Protein AF-A0A420NKG1-F1 (afdb_monomer_lite)

Secondary structure (DSSP, 8-state):
-------HHHHHHHHHHHHTS---HHHHHHHHT--HHHHHHHHHHHHHHHHHHHHHHSPPHHHHGGG--

Foldseek 3Di:
DDPPDADVVLLVQLLCCVPPVVDDLVVSCVVSVHDSVSNVVVVVVVVVVVVVVVVVPDDPPVVVVVVPD

Organism: Fusarium oxysporum (NCBI:txid5507)

Radius of gyration: 18.58 Å; chains: 1; bounding box: 48×19×47 Å

Structure (mmCIF, N/CA/C/O backbone):
data_AF-A0A420NKG1-F1
#
_entry.id   AF-A0A420NKG1-F1
#
loop_
_atom_site.group_PDB
_atom_site.id
_atom_site.type_symbol
_atom_site.label_atom_id
_atom_site.label_alt_id
_atom_site.label_comp_id
_atom_site.label_asym_id
_atom_site.label_entity_id
_atom_site.label_seq_id
_atom_site.pdbx_PDB_ins_code
_atom_site.Cartn_x
_atom_site.Cartn_y
_atom_site.Cartn_z
_atom_site.occupancy
_atom_site.B_iso_or_equiv
_atom_site.auth_seq_id
_atom_site.auth_comp_id
_atom_site.auth_asym_id
_atom_site.auth_atom_id
_atom_site.pdbx_PDB_model_num
ATOM 1 N N . MET A 1 1 ? 12.907 10.476 -16.892 1.00 46.97 1 MET A N 1
ATOM 2 C CA . MET A 1 1 ? 12.165 9.591 -15.963 1.00 46.97 1 MET A CA 1
ATOM 3 C C . MET A 1 1 ? 11.546 8.461 -16.768 1.00 46.97 1 MET A C 1
ATOM 5 O O . MET A 1 1 ? 10.746 8.742 -17.650 1.00 46.97 1 MET A O 1
ATOM 9 N N . VAL A 1 2 ? 11.930 7.210 -16.508 1.00 46.84 2 VAL A N 1
ATOM 10 C CA . VAL A 1 2 ? 11.270 6.041 -17.110 1.00 46.84 2 VAL A CA 1
ATOM 11 C C . VAL A 1 2 ? 9.882 5.923 -16.481 1.00 46.84 2 VAL A C 1
ATOM 13 O O . VAL A 1 2 ? 9.773 5.661 -15.285 1.00 46.84 2 VAL A O 1
ATOM 16 N N . ARG A 1 3 ? 8.816 6.143 -17.259 1.00 55.72 3 ARG A N 1
ATOM 17 C CA . ARG A 1 3 ? 7.470 5.728 -16.850 1.00 55.72 3 ARG A CA 1
ATOM 18 C C . ARG A 1 3 ? 7.430 4.208 -16.958 1.00 55.72 3 ARG A C 1
ATOM 20 O O . ARG A 1 3 ? 7.248 3.674 -18.046 1.00 55.72 3 ARG A O 1
ATOM 27 N N . ARG A 1 4 ? 7.663 3.509 -15.845 1.00 60.75 4 ARG A N 1
ATOM 28 C CA . ARG A 1 4 ? 7.239 2.111 -15.739 1.00 60.75 4 ARG A CA 1
ATOM 29 C C . ARG A 1 4 ? 5.714 2.137 -15.756 1.00 60.75 4 ARG A C 1
ATOM 31 O O . ARG A 1 4 ? 5.110 2.744 -14.874 1.00 60.75 4 ARG A O 1
ATOM 38 N N . ASN A 1 5 ? 5.118 1.587 -16.810 1.00 77.62 5 ASN A N 1
ATOM 39 C CA . ASN A 1 5 ? 3.680 1.365 -16.851 1.00 77.62 5 ASN A CA 1
ATOM 40 C C . ASN A 1 5 ? 3.402 0.216 -15.884 1.00 77.62 5 ASN A C 1
ATOM 42 O O . ASN A 1 5 ? 3.856 -0.897 -16.129 1.00 77.62 5 ASN A O 1
ATOM 46 N N . TYR A 1 6 ? 2.744 0.516 -14.772 1.00 83.50 6 TYR A N 1
ATOM 47 C CA . TYR A 1 6 ? 2.226 -0.482 -13.848 1.00 83.50 6 TYR A CA 1
ATOM 48 C C . TYR A 1 6 ? 0.726 -0.640 -14.093 1.00 83.50 6 TYR A C 1
ATOM 50 O O . TYR A 1 6 ? 0.045 0.336 -14.428 1.00 83.50 6 TYR A O 1
ATOM 58 N N . ALA A 1 7 ? 0.229 -1.863 -13.963 1.00 91.19 7 ALA A N 1
ATOM 59 C CA . ALA A 1 7 ? -1.184 -2.174 -14.096 1.00 91.19 7 ALA A CA 1
ATOM 60 C C . ALA A 1 7 ? -1.912 -1.998 -12.756 1.00 91.19 7 ALA A C 1
ATOM 62 O O . ALA A 1 7 ? -1.298 -1.937 -11.690 1.00 91.19 7 ALA A O 1
ATOM 63 N N . GLU A 1 8 ? -3.245 -1.946 -12.799 1.00 92.62 8 GLU A N 1
ATOM 64 C CA . GLU A 1 8 ? -4.060 -1.997 -11.577 1.00 92.62 8 GLU A CA 1
ATOM 65 C C . GLU A 1 8 ? -3.810 -3.285 -10.780 1.00 92.62 8 GLU A C 1
ATOM 67 O O . GLU A 1 8 ? -3.829 -3.230 -9.555 1.00 92.62 8 GLU A O 1
ATOM 72 N N . ASP A 1 9 ? -3.491 -4.402 -11.443 1.00 95.50 9 ASP A N 1
ATOM 73 C CA . ASP A 1 9 ? -3.141 -5.665 -10.777 1.00 95.50 9 ASP A CA 1
ATOM 74 C C . ASP A 1 9 ? -1.875 -5.526 -9.919 1.00 95.50 9 ASP A C 1
ATOM 76 O O . ASP A 1 9 ? -1.834 -6.010 -8.788 1.00 95.50 9 ASP A O 1
ATOM 80 N N . ASP A 1 10 ? -0.870 -4.782 -10.395 1.00 95.62 10 ASP A N 1
ATOM 81 C CA . ASP A 1 10 ? 0.342 -4.504 -9.618 1.00 95.62 10 ASP A CA 1
ATOM 82 C C . ASP A 1 10 ? 0.021 -3.651 -8.383 1.00 95.62 10 ASP A C 1
ATOM 84 O O . ASP A 1 10 ? 0.592 -3.848 -7.308 1.00 95.62 10 ASP A O 1
ATOM 88 N N . VAL A 1 11 ? -0.915 -2.704 -8.522 1.00 95.31 11 VAL A N 1
ATOM 89 C CA . VAL A 1 11 ? -1.389 -1.870 -7.408 1.00 95.31 11 VAL A CA 1
ATOM 90 C C . VAL A 1 11 ? -2.182 -2.711 -6.411 1.00 95.31 11 VAL A C 1
ATOM 92 O O . VAL A 1 11 ? -1.981 -2.556 -5.207 1.00 95.31 11 VAL A O 1
ATOM 95 N N . ALA A 1 12 ? -3.051 -3.607 -6.882 1.00 96.50 12 ALA A 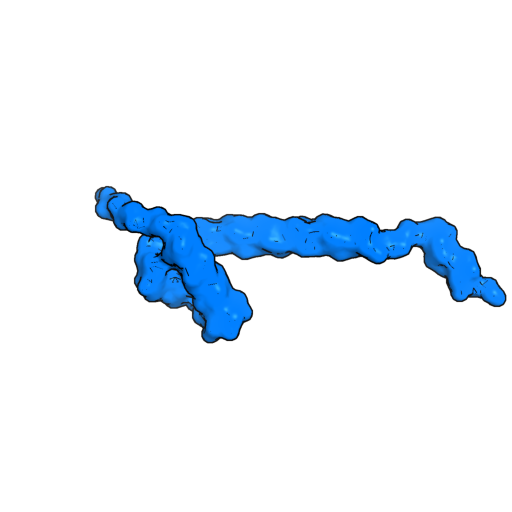N 1
ATOM 96 C CA . ALA A 1 12 ? -3.835 -4.503 -6.038 1.00 96.50 12 ALA A CA 1
ATOM 97 C C . ALA A 1 12 ? -2.930 -5.450 -5.238 1.00 96.50 12 ALA A C 1
ATOM 99 O O . ALA A 1 12 ? -3.073 -5.562 -4.020 1.00 96.50 12 ALA A O 1
ATOM 100 N N . GLU A 1 13 ? -1.936 -6.050 -5.891 1.00 97.88 13 GLU A N 1
ATOM 101 C CA . GLU A 1 13 ? -0.945 -6.893 -5.225 1.00 97.88 13 GLU A CA 1
ATOM 102 C C . GLU A 1 13 ? -0.076 -6.110 -4.234 1.00 97.88 13 GLU A C 1
ATOM 104 O O . GLU A 1 13 ? 0.276 -6.642 -3.181 1.00 97.88 13 GLU A O 1
ATOM 109 N N . ALA A 1 14 ? 0.255 -4.848 -4.527 1.00 97.50 14 ALA A N 1
ATOM 110 C CA . ALA A 1 14 ? 1.001 -3.995 -3.603 1.00 97.50 14 ALA A CA 1
ATOM 111 C C . ALA A 1 14 ? 0.168 -3.593 -2.373 1.00 97.50 14 ALA A C 1
ATOM 113 O O . ALA A 1 14 ? 0.695 -3.502 -1.261 1.00 97.50 14 ALA A O 1
ATOM 114 N N . LEU A 1 15 ? -1.138 -3.371 -2.551 1.00 97.62 15 LEU A N 1
ATOM 115 C CA . LEU A 1 15 ? -2.064 -3.147 -1.442 1.00 97.62 15 LEU A CA 1
ATOM 116 C C . LEU A 1 15 ? -2.166 -4.396 -0.567 1.00 97.62 15 LEU A C 1
ATOM 118 O O . LEU A 1 15 ? -1.981 -4.277 0.639 1.00 97.62 15 LEU A O 1
ATOM 122 N N 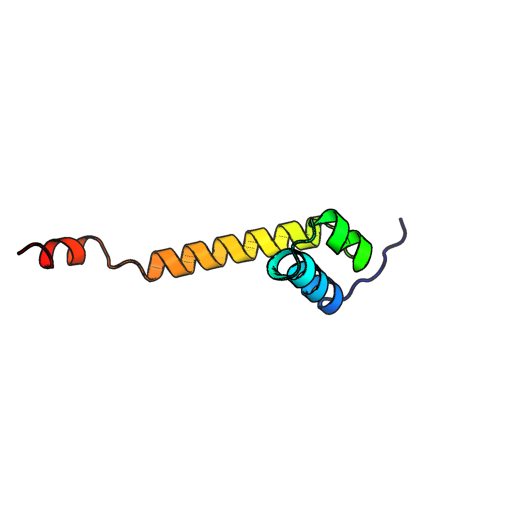. PHE A 1 16 ? -2.345 -5.577 -1.166 1.00 97.38 16 PHE A N 1
ATOM 123 C CA . PHE A 1 16 ? -2.392 -6.850 -0.440 1.00 97.38 16 PHE A CA 1
ATOM 124 C C . PHE A 1 16 ? -1.073 -7.159 0.287 1.00 97.38 16 PHE A C 1
ATOM 126 O O . PHE A 1 16 ? -1.066 -7.594 1.437 1.00 97.38 16 PHE A O 1
ATOM 133 N N . ASP A 1 17 ? 0.072 -6.874 -0.344 1.00 98.25 17 ASP A N 1
ATOM 134 C CA . ASP A 1 17 ? 1.379 -6.955 0.313 1.00 98.25 17 ASP A CA 1
ATOM 135 C C . ASP A 1 17 ? 1.443 -6.062 1.570 1.00 98.25 17 ASP A C 1
ATOM 137 O O . ASP A 1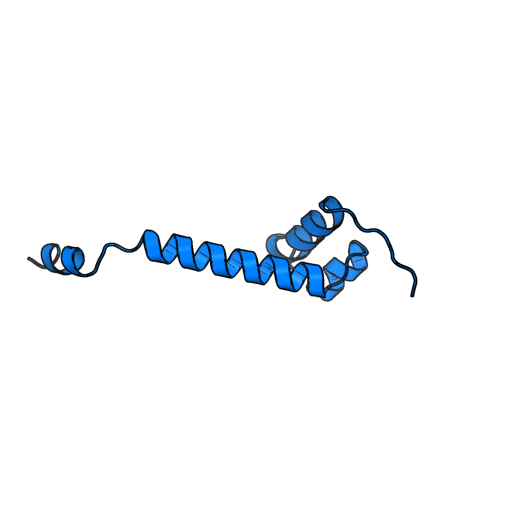 17 ? 2.036 -6.459 2.573 1.00 98.25 17 ASP A O 1
ATOM 141 N N . THR A 1 18 ? 0.805 -4.887 1.533 1.00 97.56 18 THR A N 1
ATOM 142 C CA . THR A 1 18 ? 0.772 -3.937 2.656 1.00 97.56 18 THR A CA 1
ATOM 143 C C . THR A 1 18 ? -0.209 -4.360 3.756 1.00 97.56 18 THR A C 1
ATOM 145 O O . THR A 1 18 ? 0.128 -4.288 4.934 1.00 97.56 18 THR A O 1
ATOM 148 N N . THR A 1 19 ? -1.428 -4.782 3.401 1.00 95.00 19 THR A N 1
ATOM 149 C CA . THR A 1 19 ? -2.512 -5.044 4.367 1.00 95.00 19 THR A CA 1
ATOM 150 C C . THR A 1 19 ? -2.475 -6.444 4.958 1.00 95.00 19 THR A C 1
ATOM 152 O O . THR A 1 19 ? -2.724 -6.601 6.149 1.00 95.00 19 THR A O 1
ATOM 155 N N . ASP A 1 20 ? -2.148 -7.449 4.147 1.00 97.31 20 ASP A N 1
ATOM 156 C CA . ASP A 1 20 ? -2.279 -8.859 4.523 1.00 97.31 20 ASP A CA 1
ATOM 157 C C . ASP A 1 20 ? -0.922 -9.508 4.793 1.00 97.31 20 ASP A C 1
ATOM 159 O O . ASP A 1 20 ? -0.806 -10.391 5.641 1.00 97.31 20 ASP A O 1
ATOM 163 N N . ARG A 1 21 ? 0.128 -9.064 4.090 1.00 96.44 21 ARG A N 1
ATOM 164 C CA . ARG A 1 21 ? 1.493 -9.596 4.255 1.00 96.44 21 ARG A CA 1
ATOM 165 C C . ARG A 1 21 ? 2.392 -8.704 5.121 1.00 96.44 21 ARG A C 1
ATOM 167 O O . ARG A 1 21 ? 3.523 -9.090 5.399 1.00 96.44 21 ARG A O 1
ATOM 174 N N . GLY A 1 22 ? 1.894 -7.546 5.563 1.00 96.75 22 GLY A N 1
ATOM 175 C CA . GLY A 1 22 ? 2.556 -6.674 6.537 1.00 96.75 22 GLY A CA 1
ATOM 176 C C . GLY A 1 22 ? 3.788 -5.923 6.025 1.00 96.75 22 GLY A C 1
ATOM 177 O O . GLY A 1 22 ? 4.569 -5.429 6.836 1.00 96.75 22 GLY A O 1
ATOM 178 N N . LEU A 1 23 ? 3.989 -5.831 4.706 1.00 98.25 23 LEU A N 1
ATOM 179 C CA . LEU A 1 23 ? 5.076 -5.030 4.141 1.00 98.25 23 LEU A CA 1
ATOM 180 C C . LEU A 1 23 ? 4.802 -3.540 4.368 1.00 98.25 23 LEU A C 1
ATOM 182 O O . LEU A 1 23 ? 3.659 -3.081 4.332 1.00 98.25 23 LEU A O 1
ATOM 186 N N . SER A 1 24 ? 5.861 -2.744 4.511 1.00 98.06 24 SER A N 1
ATOM 187 C CA . SER A 1 24 ? 5.708 -1.296 4.396 1.00 98.06 24 SER A CA 1
ATOM 188 C C . SER A 1 24 ? 5.298 -0.916 2.968 1.00 98.06 24 SER A C 1
ATOM 190 O O . SER A 1 24 ? 5.639 -1.590 1.992 1.00 98.06 24 SER A O 1
ATOM 192 N N . GLN A 1 25 ? 4.627 0.229 2.811 1.00 97.88 25 GLN A N 1
ATOM 193 C CA . GLN A 1 25 ? 4.237 0.722 1.483 1.00 97.88 25 GLN A CA 1
ATOM 194 C C . GLN A 1 25 ? 5.447 0.905 0.549 1.00 97.88 25 GLN A C 1
ATOM 196 O O . GLN A 1 25 ? 5.314 0.758 -0.662 1.00 97.88 25 GLN A O 1
ATOM 201 N N . ASN A 1 26 ? 6.629 1.212 1.097 1.00 98.00 26 ASN A N 1
ATOM 202 C CA . ASN A 1 26 ? 7.867 1.340 0.327 1.00 98.00 26 ASN A CA 1
ATOM 203 C C . ASN A 1 26 ? 8.371 -0.011 -0.189 1.00 98.00 26 ASN A C 1
ATOM 205 O O . ASN A 1 26 ? 8.823 -0.094 -1.330 1.00 98.00 26 ASN A O 1
ATOM 209 N N . GLU A 1 27 ? 8.308 -1.057 0.634 1.00 98.31 27 GLU A N 1
ATOM 210 C CA . GLU A 1 27 ? 8.709 -2.411 0.241 1.00 98.31 27 GLU A CA 1
ATOM 211 C C . GLU A 1 27 ? 7.737 -2.988 -0.788 1.00 98.31 27 GLU A C 1
ATOM 213 O O . GLU A 1 27 ? 8.169 -3.503 -1.819 1.00 98.31 27 GLU A O 1
ATOM 218 N N . ALA A 1 28 ? 6.430 -2.828 -0.567 1.00 98.06 28 ALA A N 1
ATOM 219 C CA . ALA A 1 28 ? 5.403 -3.252 -1.515 1.00 98.06 28 ALA A CA 1
ATOM 220 C C . ALA A 1 28 ? 5.529 -2.518 -2.864 1.00 98.06 28 ALA A C 1
ATOM 222 O O . ALA A 1 28 ? 5.488 -3.146 -3.924 1.00 98.06 28 ALA A O 1
ATOM 223 N N . ALA A 1 29 ? 5.767 -1.201 -2.832 1.00 96.88 29 ALA A N 1
ATOM 224 C CA . ALA A 1 29 ? 6.005 -0.385 -4.022 1.00 96.88 29 ALA A CA 1
ATOM 225 C C . ALA A 1 29 ? 7.203 -0.878 -4.840 1.00 96.88 29 ALA A C 1
ATOM 227 O O . ALA A 1 29 ? 7.103 -1.065 -6.053 1.00 96.88 29 ALA A O 1
ATOM 228 N N . GLN A 1 30 ? 8.330 -1.130 -4.174 1.00 96.62 30 GLN A N 1
ATOM 229 C CA . GLN A 1 30 ? 9.533 -1.638 -4.830 1.00 96.62 30 GLN A CA 1
ATOM 230 C C . GLN A 1 30 ? 9.316 -3.035 -5.410 1.00 96.62 30 GLN A C 1
ATOM 232 O O . GLN A 1 30 ? 9.655 -3.269 -6.569 1.00 96.62 30 GLN A O 1
ATOM 237 N N . LYS A 1 31 ? 8.700 -3.935 -4.635 1.00 96.56 31 LYS A N 1
ATOM 238 C CA . LYS A 1 31 ? 8.421 -5.319 -5.035 1.00 96.56 31 LYS A CA 1
ATOM 239 C C . LYS A 1 31 ? 7.527 -5.403 -6.273 1.00 96.56 31 LYS A C 1
ATOM 241 O O . LYS A 1 31 ? 7.755 -6.260 -7.121 1.00 96.56 31 LYS A O 1
ATOM 246 N N . ARG A 1 32 ? 6.521 -4.529 -6.381 1.00 95.50 32 ARG A N 1
ATOM 247 C CA . ARG A 1 32 ? 5.539 -4.530 -7.483 1.00 95.50 32 ARG A CA 1
ATOM 248 C C . ARG A 1 32 ? 5.824 -3.518 -8.583 1.00 95.50 32 ARG A C 1
ATOM 250 O O . ARG A 1 32 ? 5.101 -3.459 -9.565 1.00 95.50 32 ARG A O 1
ATOM 257 N N . GLY A 1 33 ? 6.873 -2.712 -8.438 1.00 95.06 33 GLY A N 1
ATOM 258 C CA . GLY A 1 33 ? 7.210 -1.686 -9.422 1.00 95.06 33 GLY A CA 1
ATOM 259 C C . GLY A 1 33 ? 6.168 -0.567 -9.532 1.00 95.06 33 GLY A C 1
ATOM 260 O O . GLY A 1 33 ? 6.121 0.108 -10.561 1.00 95.06 33 GLY A O 1
ATOM 261 N N . VAL A 1 34 ? 5.370 -0.343 -8.482 1.00 95.62 34 VAL A N 1
ATOM 262 C CA . VAL A 1 34 ? 4.359 0.723 -8.422 1.00 95.62 34 VAL A CA 1
ATOM 263 C C . VAL A 1 34 ? 4.873 1.919 -7.612 1.00 95.62 34 VAL A C 1
ATOM 265 O O . VAL A 1 34 ? 5.672 1.747 -6.693 1.00 95.62 34 VAL A O 1
ATOM 268 N N . PRO A 1 35 ? 4.427 3.156 -7.883 1.00 95.69 35 PRO A N 1
ATOM 269 C CA . PRO A 1 35 ? 4.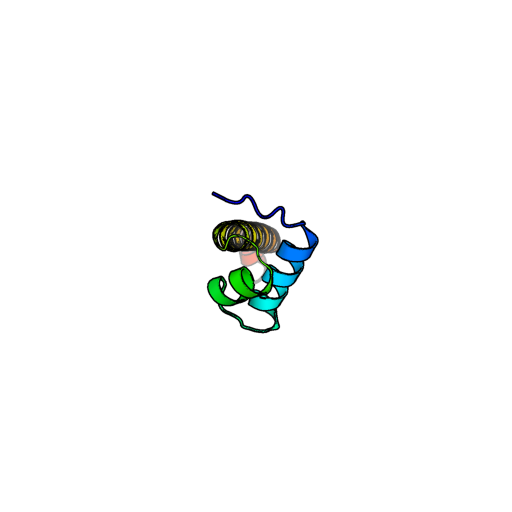744 4.296 -7.036 1.00 95.69 35 PRO A CA 1
ATOM 270 C C . PRO A 1 35 ? 4.104 4.155 -5.653 1.00 95.69 35 PRO A C 1
ATOM 272 O O . PRO A 1 35 ? 2.898 3.935 -5.536 1.00 95.69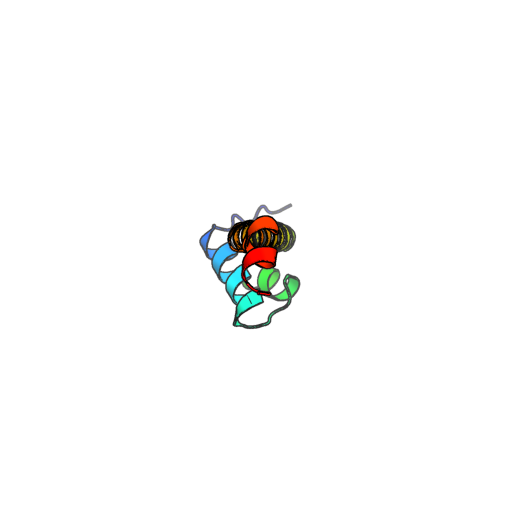 35 PRO A O 1
ATOM 275 N N . GLN A 1 36 ? 4.882 4.380 -4.594 1.00 96.81 36 GLN A N 1
ATOM 276 C CA . GLN A 1 36 ? 4.369 4.314 -3.223 1.00 96.81 36 GLN A CA 1
ATOM 277 C C . GLN A 1 36 ? 3.205 5.292 -2.979 1.00 96.81 36 GLN A C 1
ATOM 279 O O . GLN A 1 36 ? 2.245 4.948 -2.290 1.00 96.81 36 GLN A O 1
ATOM 284 N N . TRP A 1 37 ? 3.224 6.479 -3.596 1.00 95.06 37 TRP A N 1
ATOM 285 C CA . TRP A 1 37 ? 2.132 7.446 -3.451 1.00 95.06 37 TRP A CA 1
ATOM 286 C C . TRP A 1 37 ? 0.798 6.925 -4.012 1.00 95.06 37 TRP A C 1
ATOM 288 O O . TRP A 1 37 ? -0.260 7.329 -3.529 1.00 95.06 37 TRP A O 1
ATOM 298 N N . THR A 1 38 ? 0.826 6.015 -4.995 1.00 94.50 38 THR A N 1
ATOM 299 C CA . THR A 1 38 ? -0.375 5.348 -5.520 1.00 94.50 38 THR A CA 1
ATOM 300 C C . THR A 1 38 ? -0.998 4.456 -4.447 1.00 94.50 38 THR A C 1
ATOM 302 O O . THR A 1 38 ? -2.206 4.531 -4.221 1.00 94.50 38 THR A O 1
ATOM 305 N N . ILE A 1 39 ? -0.174 3.685 -3.727 1.00 96.38 39 ILE A N 1
ATOM 306 C CA . ILE A 1 39 ? -0.600 2.840 -2.599 1.00 96.38 39 ILE A CA 1
ATOM 307 C C . ILE A 1 39 ? -1.179 3.714 -1.481 1.00 96.38 39 ILE A C 1
ATOM 309 O O . ILE A 1 39 ? -2.294 3.476 -1.022 1.00 96.38 39 ILE A O 1
ATOM 313 N N . SER A 1 40 ? -0.462 4.776 -1.098 1.00 97.06 40 SER A N 1
ATOM 314 C CA . SER A 1 40 ? -0.890 5.718 -0.057 1.00 97.06 40 SER A CA 1
ATOM 315 C C . SER A 1 40 ? -2.282 6.298 -0.340 1.00 97.06 40 SER A C 1
ATOM 317 O O . SER A 1 40 ? -3.176 6.189 0.498 1.00 97.06 40 SER A O 1
ATOM 319 N N . ARG A 1 41 ? -2.517 6.823 -1.554 1.00 95.94 41 ARG A N 1
ATOM 320 C CA . ARG A 1 41 ? -3.829 7.373 -1.941 1.00 95.94 41 ARG A CA 1
ATOM 321 C C . ARG A 1 41 ? -4.948 6.337 -1.875 1.00 95.94 41 ARG A C 1
ATOM 323 O O . ARG A 1 41 ? -6.050 6.666 -1.438 1.00 95.94 41 ARG A O 1
ATOM 330 N N . ARG A 1 42 ? -4.686 5.103 -2.318 1.00 95.12 42 ARG A N 1
ATOM 331 C CA . ARG A 1 42 ? -5.680 4.019 -2.314 1.00 95.12 42 ARG A CA 1
ATOM 332 C C . ARG A 1 42 ? -6.054 3.615 -0.888 1.00 95.12 42 ARG A C 1
ATOM 334 O O . ARG A 1 42 ? -7.244 3.575 -0.583 1.00 95.12 42 ARG A O 1
ATOM 341 N N . LEU A 1 43 ? -5.067 3.436 -0.008 1.00 94.25 43 LEU A N 1
ATOM 342 C CA . LEU A 1 43 ? -5.303 3.112 1.402 1.00 94.25 43 LEU A CA 1
ATOM 343 C C . LEU A 1 43 ? -6.064 4.225 2.130 1.00 94.25 43 LEU A C 1
ATOM 345 O O . LEU A 1 43 ? -7.027 3.939 2.840 1.00 94.25 43 LEU A O 1
ATOM 349 N N . SER A 1 44 ? -5.707 5.495 1.911 1.00 93.56 44 SER A N 1
ATOM 350 C CA . SER A 1 44 ? -6.457 6.625 2.479 1.00 93.56 44 SER A CA 1
ATOM 351 C C . SER A 1 44 ? -7.906 6.664 1.983 1.00 93.56 44 SER A C 1
ATOM 353 O O . SER A 1 44 ? -8.825 6.901 2.766 1.00 93.56 44 SER A O 1
ATOM 355 N N . GLY A 1 45 ? -8.135 6.380 0.697 1.00 91.00 45 GLY A N 1
ATOM 356 C CA . GLY A 1 45 ? -9.483 6.267 0.139 1.00 91.00 45 GLY A CA 1
ATOM 357 C C . GLY A 1 45 ? -10.290 5.114 0.749 1.00 91.00 45 GLY A C 1
ATOM 358 O O . GLY A 1 45 ? -11.472 5.283 1.051 1.00 91.00 45 GLY A O 1
ATOM 359 N N . GLN A 1 46 ? -9.659 3.958 0.979 1.00 84.50 46 GLN A N 1
ATOM 360 C CA . GLN A 1 46 ? -10.291 2.814 1.646 1.00 84.50 46 GLN A CA 1
ATOM 361 C C . GLN A 1 46 ? -10.661 3.135 3.097 1.00 84.50 46 GLN A C 1
ATOM 363 O O . GLN A 1 46 ? -11.788 2.854 3.503 1.00 84.50 46 GLN A O 1
ATOM 368 N N . ALA A 1 47 ? -9.763 3.774 3.852 1.00 79.56 47 ALA A N 1
ATOM 369 C CA . ALA A 1 47 ? -10.041 4.215 5.217 1.00 79.56 47 ALA A CA 1
ATOM 370 C C . ALA A 1 47 ? -11.249 5.166 5.262 1.00 79.56 47 ALA A C 1
ATOM 372 O O . ALA A 1 47 ? -12.209 4.902 5.983 1.00 79.56 47 ALA A O 1
ATOM 373 N N . SER A 1 48 ? -11.273 6.187 4.398 1.00 83.38 48 SER A N 1
ATOM 374 C CA . SER A 1 48 ? -12.397 7.129 4.303 1.00 83.38 48 SER A CA 1
ATOM 375 C C . SER A 1 48 ? -13.727 6.442 3.959 1.00 83.38 48 SER A C 1
ATOM 377 O O . SER A 1 48 ? -14.778 6.763 4.520 1.00 83.38 48 SER A O 1
ATOM 379 N N . ARG A 1 49 ? -13.711 5.453 3.054 1.00 83.56 49 ARG A N 1
ATOM 380 C CA . ARG A 1 49 ? -14.910 4.667 2.728 1.00 83.56 49 ARG A CA 1
ATOM 381 C C . ARG A 1 49 ? -15.390 3.850 3.929 1.00 83.56 49 ARG A C 1
ATOM 383 O O . ARG A 1 49 ? -16.593 3.817 4.186 1.00 83.56 49 ARG A O 1
ATOM 390 N N . ASN A 1 50 ? -14.473 3.220 4.657 1.00 77.31 50 ASN A N 1
ATOM 391 C CA . ASN A 1 50 ? -14.798 2.420 5.835 1.00 77.31 50 ASN A CA 1
ATOM 392 C C . ASN A 1 50 ? -15.371 3.286 6.964 1.00 77.31 50 ASN A C 1
ATOM 394 O O . ASN A 1 50 ? -16.379 2.910 7.556 1.00 77.31 50 ASN A O 1
ATOM 398 N N . GLU A 1 51 ? -14.803 4.469 7.208 1.00 78.69 51 GLU A N 1
ATOM 399 C CA . GLU A 1 51 ? -15.327 5.448 8.171 1.00 78.69 51 GLU A CA 1
ATOM 400 C C . GLU A 1 51 ? -16.760 5.865 7.837 1.00 78.69 51 GLU A C 1
ATOM 402 O O . GLU A 1 51 ? -17.626 5.880 8.714 1.00 78.69 51 GLU A O 1
ATOM 407 N N . ARG A 1 52 ? -17.045 6.141 6.556 1.00 77.12 52 ARG A N 1
ATOM 408 C CA . ARG A 1 52 ? -18.411 6.439 6.110 1.00 77.12 52 ARG A CA 1
ATOM 409 C C . ARG A 1 52 ? -19.343 5.269 6.387 1.00 77.12 52 ARG A C 1
ATOM 411 O O . ARG A 1 52 ? -20.400 5.489 6.963 1.00 77.12 52 ARG A O 1
ATOM 418 N N . ILE A 1 53 ? -18.978 4.044 6.014 1.00 76.00 53 ILE A N 1
ATOM 419 C CA . ILE A 1 53 ? -19.829 2.864 6.242 1.00 76.00 53 ILE A CA 1
ATOM 420 C C . ILE A 1 53 ? -20.116 2.684 7.740 1.00 76.00 53 ILE A C 1
ATOM 422 O O . ILE A 1 53 ? -21.276 2.545 8.118 1.00 76.00 53 ILE A O 1
ATOM 426 N N . GLN A 1 54 ? -19.092 2.779 8.590 1.00 71.75 54 GLN A N 1
ATOM 427 C CA . GLN A 1 54 ? -19.236 2.700 10.047 1.00 71.75 54 GLN A CA 1
ATOM 428 C C . GLN A 1 54 ? -20.168 3.787 10.599 1.00 71.75 54 GLN A C 1
ATOM 430 O O . GLN A 1 54 ? -21.036 3.506 11.422 1.00 71.75 54 GLN A O 1
ATOM 435 N N . ALA A 1 55 ? -20.047 5.028 10.120 1.00 74.12 55 ALA A N 1
ATOM 436 C CA . ALA A 1 55 ? -20.916 6.122 10.547 1.00 74.12 55 ALA A CA 1
ATOM 437 C C . ALA A 1 55 ? -22.398 5.887 10.198 1.00 74.12 55 ALA A C 1
ATOM 439 O O . ALA A 1 55 ? -23.261 6.271 10.979 1.00 74.12 55 ALA A O 1
ATOM 440 N N . HIS A 1 56 ? -22.697 5.232 9.071 1.00 73.00 56 HIS A N 1
ATOM 441 C CA . HIS A 1 56 ? -24.077 4.918 8.667 1.00 73.00 56 HIS A CA 1
ATOM 442 C C . HIS A 1 56 ? -24.649 3.679 9.375 1.00 73.00 56 HIS A C 1
ATOM 444 O O . HIS A 1 56 ? -25.861 3.494 9.375 1.00 73.00 56 HIS A O 1
ATOM 450 N N . GLN A 1 57 ? -23.801 2.833 9.968 1.00 71.56 57 GLN A N 1
ATOM 451 C CA . GLN A 1 57 ? -24.230 1.680 10.769 1.00 71.56 57 GLN A CA 1
ATOM 452 C C . GLN A 1 57 ? -24.490 2.032 12.238 1.00 71.56 57 GLN A C 1
ATOM 454 O O . GLN A 1 57 ? -25.086 1.236 12.963 1.00 71.56 57 GLN A O 1
ATOM 459 N N . ARG A 1 58 ? -24.062 3.213 12.701 1.00 72.12 58 ARG A N 1
ATOM 460 C CA . ARG A 1 58 ? -24.389 3.680 14.049 1.00 72.12 58 ARG A CA 1
ATOM 461 C C . ARG A 1 58 ? -25.870 4.036 14.120 1.00 72.12 58 ARG A C 1
ATOM 463 O O . ARG A 1 58 ? -26.363 4.832 13.324 1.00 72.12 58 ARG A O 1
ATOM 470 N N . ILE A 1 59 ? -26.557 3.453 15.098 1.00 68.06 59 ILE A N 1
ATOM 471 C CA . ILE A 1 59 ? -27.933 3.806 15.439 1.00 68.06 59 ILE A CA 1
ATOM 472 C C . ILE A 1 59 ? -27.969 5.325 15.717 1.00 68.06 59 ILE A C 1
ATOM 474 O O . ILE A 1 59 ? -27.104 5.827 16.443 1.00 68.06 59 ILE A O 1
ATOM 478 N N . PRO A 1 60 ? -28.901 6.092 15.125 1.00 64.19 60 PRO A N 1
ATOM 479 C CA . PRO A 1 60 ? -29.011 7.517 15.410 1.00 64.19 60 PRO A CA 1
ATOM 480 C C . PRO A 1 60 ? -29.267 7.728 16.906 1.00 64.19 60 PRO A C 1
ATOM 482 O O . PRO A 1 60 ? -30.056 7.001 17.504 1.00 64.19 60 PRO A O 1
ATOM 485 N N . LYS A 1 61 ? -28.624 8.740 17.508 1.00 60.38 61 LYS A N 1
ATOM 486 C CA . LYS A 1 61 ? -28.685 9.031 18.958 1.00 60.38 61 LYS A CA 1
ATOM 487 C C . LYS A 1 61 ? -30.108 9.055 19.538 1.00 60.38 61 LYS A C 1
ATOM 489 O O . LYS A 1 61 ? -30.292 8.726 20.701 1.00 60.38 61 LYS A O 1
ATOM 494 N N . SER A 1 62 ? -31.116 9.390 18.728 1.00 60.06 62 SER A N 1
ATOM 495 C CA . SER A 1 62 ? -32.530 9.382 19.125 1.00 60.06 62 SER A CA 1
ATOM 496 C C . SER A 1 62 ? -33.102 7.992 19.439 1.00 60.06 62 SER A C 1
ATOM 498 O O . SER A 1 62 ? -34.127 7.904 20.104 1.00 60.06 62 SER A O 1
ATOM 500 N N . GLN A 1 63 ? -32.473 6.908 18.977 1.00 56.34 63 GLN A N 1
ATOM 501 C CA . GLN A 1 63 ? -32.858 5.531 19.310 1.00 56.34 63 GLN A CA 1
ATOM 502 C C . GLN A 1 63 ? -32.031 4.934 20.459 1.00 56.34 63 GLN A C 1
ATOM 504 O O . GLN A 1 63 ? -32.464 3.962 21.072 1.00 56.34 63 GLN A O 1
ATOM 509 N N . GLU A 1 64 ? -30.884 5.5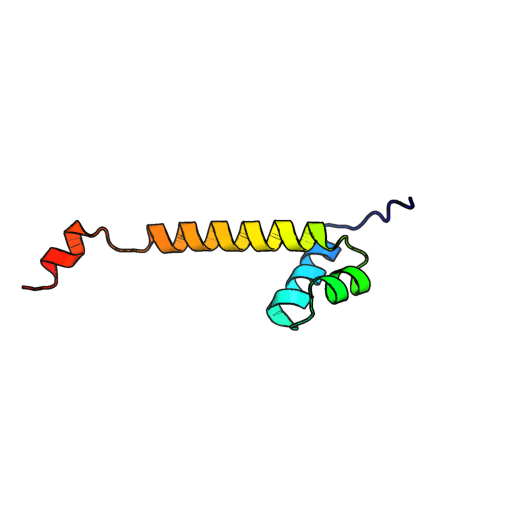28 20.801 1.00 55.56 64 GLU A N 1
ATOM 510 C CA . GLU A 1 64 ? -30.084 5.130 21.970 1.00 55.56 64 GLU A CA 1
ATOM 511 C C . GLU A 1 64 ? -30.834 5.447 23.280 1.00 55.56 64 GLU A C 1
ATOM 513 O O . GLU A 1 64 ? -30.791 4.676 24.232 1.00 55.56 64 GLU A O 1
ATOM 518 N N . GLU A 1 65 ? -31.631 6.521 23.291 1.00 58.34 65 GLU A N 1
ATOM 519 C CA . GLU A 1 65 ? -32.416 6.970 24.451 1.00 58.34 65 GLU A CA 1
ATOM 520 C C . GLU A 1 65 ? -33.631 6.070 24.764 1.00 58.34 65 GLU A C 1
ATOM 522 O O . GLU A 1 65 ? -34.108 6.033 25.895 1.00 58.34 65 GLU A O 1
ATOM 527 N N . THR A 1 66 ? -34.122 5.291 23.790 1.00 56.69 66 THR A N 1
ATOM 528 C CA . THR A 1 66 ? -35.259 4.366 23.999 1.00 56.69 66 THR A CA 1
ATOM 529 C C . THR A 1 66 ? -34.822 3.012 24.579 1.00 56.69 66 THR A C 1
ATOM 531 O O . THR A 1 66 ? -35.658 2.258 25.067 1.00 56.69 66 THR A O 1
ATOM 534 N N . LEU A 1 67 ? -33.520 2.702 24.551 1.00 57.78 67 LEU A N 1
ATOM 535 C CA . LEU A 1 67 ? -32.947 1.447 25.059 1.00 57.78 67 LEU A CA 1
ATOM 536 C C . LEU A 1 67 ? -32.513 1.524 26.538 1.00 57.78 67 LEU A C 1
ATOM 538 O O . LEU A 1 67 ? -32.068 0.519 27.085 1.00 57.78 67 LEU A O 1
ATOM 542 N N . ILE A 1 68 ? -32.647 2.689 27.186 1.00 59.88 68 ILE A N 1
ATOM 543 C CA . ILE A 1 68 ? -32.293 2.927 28.603 1.00 59.88 68 ILE A CA 1
ATOM 544 C C . ILE A 1 68 ? -33.560 3.098 29.474 1.00 59.88 68 ILE A C 1
ATOM 546 O O . ILE A 1 68 ? -33.574 3.875 30.425 1.00 59.88 68 ILE A O 1
ATOM 550 N N . ARG A 1 69 ? -34.656 2.397 29.164 1.00 52.81 69 ARG A N 1
ATOM 551 C CA . ARG A 1 69 ? -35.858 2.360 30.017 1.00 52.81 69 ARG A CA 1
ATOM 552 C C . ARG A 1 69 ? -36.201 0.936 30.418 1.00 52.81 69 ARG A C 1
ATOM 554 O O . ARG A 1 69 ? -36.590 0.767 31.593 1.00 52.81 69 ARG A O 1
#

InterPro domains:
  IPR007889 DNA binding HTH domain, Psq-type [PF05225] (8-46)
  IPR009057 Homedomain-like superfamily [SSF46689] (3-59)

Sequence (69 aa):
MVRRNYAEDDVAEALFDTTDRGLSQNEAAQKRGVPQWTISRRLSGQASRNERIQAHQRIPKSQEETLIR

pLDDT: mean 83.66, std 16.08, range [46.84, 98.31]